Protein AF-W1YB69-F1 (afdb_monomer)

Secondary structure (DSSP, 8-state):
-HHHHHHHHHHHHHHHHHHHHHHHHHHHHHHH----HHHHHHHHHHHHHHTTPPEEEEEEETTEEEEEE----HHHHHHHHHHHHHHH--------

Radius of gyration: 21.54 Å; Cα contacts (8 Å, |Δi|>4): 61; chains: 1; bounding box: 48×40×52 Å

Nearest PDB structures (foldseek):
  1uv7-assembly1_B  TM=9.325E-01  e=8.078E-04  Vibrio cholerae
  2y3m-assembly1_B  TM=7.325E-01  e=3.957E-01  Aggregatibacter actinomycetemcomitans
  3zqq-assembly1_C  TM=2.424E-01  e=2.866E-01  Bacillus phage SF6
  3zqp-assembly1_C  TM=3.281E-01  e=1.042E+00  Bacillus phage SF6
  3zqn-assembly1_I  TM=3.541E-01  e=3.327E+00  Bacillus phage SF6

Solvent-accessible surface area (backbone atoms only — not comparable to full-atom values): 5776 Å² total; per-residue (Å²): 113,66,68,62,53,53,55,51,50,51,51,54,51,53,49,52,51,51,53,62,68,43,43,62,57,53,52,46,52,58,68,66,52,68,79,45,71,67,57,51,54,46,52,53,52,58,49,28,58,77,38,74,42,52,72,75,45,79,45,82,54,88,96,45,76,48,74,43,62,54,97,62,60,68,69,42,51,51,54,39,55,51,46,35,37,78,76,65,70,46,74,83,88,79,88,133

Structure (mmCIF, N/CA/C/O backbone):
data_AF-W1YB69-F1
#
_entry.id   AF-W1YB69-F1
#
loop_
_atom_site.group_PDB
_atom_site.id
_atom_site.type_symbol
_atom_site.label_atom_id
_atom_site.label_alt_id
_atom_site.label_comp_id
_atom_site.label_asym_id
_atom_site.label_entity_id
_atom_site.label_seq_id
_atom_site.pdbx_PDB_ins_code
_atom_site.Cartn_x
_atom_site.Cartn_y
_atom_site.Cartn_z
_atom_site.occupancy
_atom_site.B_iso_or_equiv
_atom_site.auth_seq_id
_atom_site.auth_comp_id
_atom_site.auth_asym_id
_atom_site.auth_atom_id
_atom_site.pdbx_PDB_model_num
ATOM 1 N N . ARG A 1 1 ? -30.978 -25.027 36.720 1.00 63.66 1 ARG A N 1
ATOM 2 C CA . ARG A 1 1 ? -30.582 -25.043 35.284 1.00 63.66 1 ARG A CA 1
ATOM 3 C C . ARG A 1 1 ? -31.112 -23.823 34.525 1.00 63.66 1 ARG A C 1
ATOM 5 O O . ARG A 1 1 ? -30.355 -23.296 33.729 1.00 63.66 1 ARG A O 1
ATOM 12 N N . ILE A 1 2 ? -32.334 -23.349 34.805 1.00 74.44 2 ILE A N 1
ATOM 13 C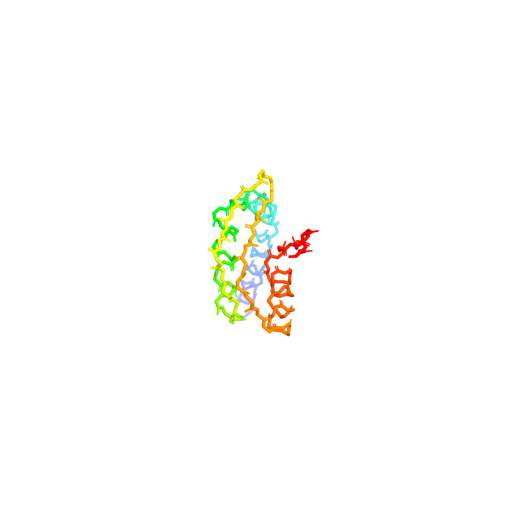 CA . ILE A 1 2 ? -32.910 -22.131 34.196 1.00 74.44 2 ILE A CA 1
ATOM 14 C C . ILE A 1 2 ? -32.119 -20.866 34.587 1.00 74.44 2 ILE A C 1
ATOM 16 O O . ILE A 1 2 ? -31.691 -20.137 33.705 1.00 74.44 2 ILE A O 1
ATOM 20 N N . GLU A 1 3 ? -31.764 -20.694 35.866 1.00 77.94 3 GLU A N 1
ATOM 21 C CA . GLU A 1 3 ? -30.937 -19.555 36.327 1.00 77.94 3 GLU A CA 1
ATOM 22 C C . GLU A 1 3 ? -29.590 -19.423 35.598 1.00 77.94 3 GLU A C 1
ATOM 24 O O . GLU A 1 3 ? -29.179 -18.329 35.221 1.00 77.94 3 GLU A O 1
ATOM 29 N 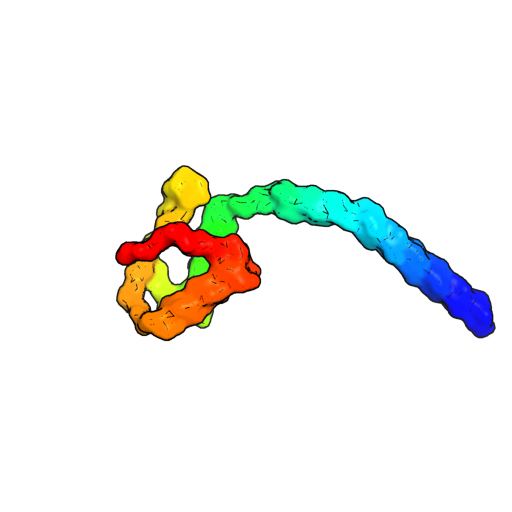N . GLN A 1 4 ? -28.889 -20.536 35.350 1.00 78.88 4 GLN A N 1
ATOM 30 C CA . GLN A 1 4 ? -27.622 -20.505 34.605 1.00 78.88 4 GLN A CA 1
ATOM 31 C C . GLN A 1 4 ? -27.823 -20.042 33.157 1.00 78.88 4 GLN A C 1
ATOM 33 O O . GLN A 1 4 ? -26.985 -19.316 32.623 1.00 78.88 4 GLN A O 1
ATOM 38 N N . GLN A 1 5 ? -28.932 -20.440 32.531 1.00 74.62 5 GLN A N 1
ATOM 39 C CA . GLN A 1 5 ? -29.270 -20.017 31.173 1.00 74.62 5 GLN A CA 1
ATOM 40 C C . GLN A 1 5 ? -29.642 -18.532 31.132 1.00 74.62 5 GLN A C 1
ATOM 42 O O . GLN A 1 5 ? -29.192 -17.826 30.233 1.00 74.62 5 GLN A O 1
ATOM 47 N N . GLU A 1 6 ? -30.379 -18.035 32.127 1.00 81.81 6 GLU A N 1
ATOM 48 C CA . GLU A 1 6 ? -30.716 -16.613 32.251 1.00 81.81 6 GLU A CA 1
ATOM 49 C C . GLU A 1 6 ? -29.472 -15.750 32.465 1.00 81.81 6 GLU A C 1
ATOM 51 O O . GLU A 1 6 ? -29.308 -14.724 31.805 1.00 81.81 6 GLU A O 1
ATOM 56 N N . THR A 1 7 ? -28.545 -16.207 33.308 1.00 89.56 7 THR A N 1
ATOM 57 C CA . THR A 1 7 ? -27.284 -15.494 33.562 1.00 89.56 7 THR A CA 1
ATOM 58 C C . THR A 1 7 ? -26.436 -15.401 32.287 1.00 89.56 7 THR A C 1
ATOM 60 O O . THR A 1 7 ? -25.868 -14.351 31.975 1.00 89.56 7 THR A O 1
ATOM 63 N N . MET A 1 8 ? -26.387 -16.482 31.502 1.00 86.38 8 MET A N 1
ATOM 64 C CA . MET A 1 8 ? -25.663 -16.518 30.230 1.00 86.38 8 MET A CA 1
ATOM 65 C C . MET A 1 8 ? -26.312 -15.614 29.175 1.00 86.38 8 MET A C 1
ATOM 67 O O . MET A 1 8 ? -25.610 -14.889 28.464 1.00 86.38 8 MET A O 1
ATOM 71 N N . LEU A 1 9 ? -27.647 -15.607 29.096 1.00 86.88 9 LEU A N 1
ATOM 72 C CA . LEU A 1 9 ? -28.382 -14.713 28.201 1.00 86.88 9 LEU A CA 1
ATOM 73 C C . LEU A 1 9 ? -28.126 -13.244 28.549 1.00 86.88 9 LEU A C 1
ATOM 75 O O . LEU A 1 9 ? -27.868 -12.432 27.662 1.00 86.88 9 LEU A O 1
ATOM 79 N N . GLN A 1 10 ? -28.148 -12.907 29.839 1.00 89.62 10 GLN A N 1
ATOM 80 C CA . GLN A 1 10 ? -27.868 -11.553 3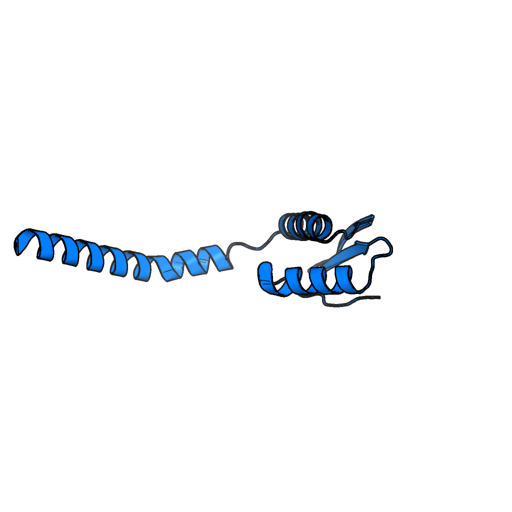0.311 1.00 89.62 10 GLN A CA 1
ATOM 81 C C . GLN A 1 10 ? -26.440 -11.117 29.962 1.00 89.62 10 GLN A C 1
ATOM 83 O O . GLN A 1 10 ? -26.243 -9.990 29.505 1.00 89.62 10 GLN A O 1
ATOM 88 N N . GLN A 1 11 ? -25.454 -12.013 30.084 1.00 84.19 11 GLN A N 1
ATOM 89 C CA . GLN A 1 11 ? -24.086 -11.747 29.628 1.00 84.19 11 GLN A CA 1
ATOM 90 C C . GLN A 1 11 ? -24.009 -11.495 28.117 1.00 84.19 11 GLN A C 1
ATOM 92 O O . GLN A 1 11 ? -23.353 -10.542 27.693 1.00 84.19 11 GLN A O 1
ATOM 97 N N . LEU A 1 12 ? -24.697 -12.301 27.304 1.00 85.06 12 LEU A N 1
ATOM 98 C CA . LEU A 1 12 ? -24.734 -12.140 25.845 1.00 85.06 12 LEU A CA 1
ATOM 99 C C . LEU A 1 12 ? -25.367 -10.809 25.421 1.00 85.06 12 LEU A C 1
ATOM 101 O O . LEU A 1 12 ? -24.849 -10.135 24.525 1.00 85.06 12 LEU A O 1
ATOM 105 N N . VAL A 1 13 ? -26.456 -10.405 26.078 1.00 90.56 13 VAL A N 1
ATOM 106 C CA . VAL A 1 13 ? -27.119 -9.116 25.831 1.00 90.56 13 VAL A CA 1
ATOM 107 C C . VAL A 1 13 ? -26.219 -7.960 26.260 1.00 90.56 13 VAL A C 1
ATOM 109 O O . VAL A 1 13 ? -26.021 -7.021 25.489 1.00 90.56 13 VAL A O 1
ATOM 112 N N . ALA A 1 14 ? -25.606 -8.042 27.443 1.00 87.88 14 ALA A N 1
ATOM 113 C CA . ALA A 1 14 ? -24.679 -7.021 27.926 1.00 87.88 14 ALA A CA 1
ATOM 114 C C . ALA A 1 14 ? -23.468 -6.860 26.993 1.00 87.88 14 ALA A C 1
ATOM 116 O O . ALA A 1 14 ? -23.046 -5.736 26.713 1.00 87.88 14 ALA A O 1
ATOM 117 N N . MET A 1 15 ? -22.941 -7.967 26.463 1.00 78.00 15 MET A N 1
ATOM 118 C CA . MET A 1 15 ? -21.834 -7.945 25.508 1.00 78.00 15 MET A CA 1
ATOM 119 C C . MET A 1 15 ? -22.244 -7.294 24.182 1.00 78.00 15 MET A C 1
ATOM 121 O O . MET A 1 15 ? -21.541 -6.414 23.690 1.00 78.00 15 MET A O 1
ATOM 125 N N . ASN A 1 16 ? -23.404 -7.661 23.628 1.00 84.81 16 ASN A N 1
ATOM 126 C CA . ASN A 1 16 ? -23.912 -7.058 22.392 1.00 84.81 16 ASN A CA 1
ATOM 127 C C . ASN A 1 16 ? -24.155 -5.552 22.537 1.00 84.81 16 ASN A C 1
ATOM 129 O O . ASN A 1 16 ? -23.805 -4.779 21.644 1.00 84.81 16 ASN A O 1
ATOM 133 N N . THR A 1 17 ? -24.703 -5.123 23.673 1.00 89.44 17 THR A N 1
ATOM 134 C CA . THR A 1 17 ? -24.914 -3.703 23.972 1.00 89.44 17 THR A CA 1
ATOM 135 C C . THR A 1 17 ? -23.589 -2.946 24.036 1.00 89.44 17 THR A C 1
ATOM 137 O O . THR A 1 17 ? -23.472 -1.890 23.418 1.00 89.44 17 THR A O 1
ATOM 140 N N . ARG A 1 18 ? -22.566 -3.513 24.693 1.00 82.00 18 ARG A N 1
ATOM 141 C CA . ARG A 1 18 ? -21.215 -2.925 24.754 1.00 82.00 18 ARG A CA 1
ATOM 142 C C . ARG A 1 18 ? -20.555 -2.819 23.380 1.00 82.00 18 ARG A C 1
ATOM 144 O 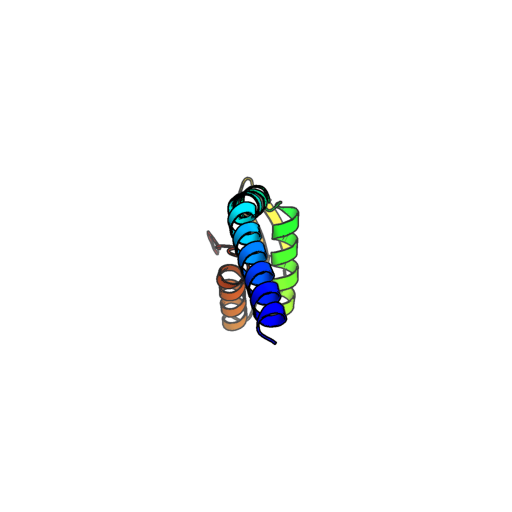O . ARG A 1 18 ? -19.949 -1.798 23.070 1.00 82.00 18 ARG A O 1
ATOM 151 N N . LEU A 1 19 ? -20.686 -3.847 22.542 1.00 81.38 19 LEU A N 1
ATOM 152 C CA . LEU A 1 19 ? -20.147 -3.824 21.179 1.00 81.38 19 LEU A CA 1
ATOM 153 C C . LEU A 1 19 ? -20.837 -2.757 20.320 1.00 81.38 19 LEU A C 1
ATOM 155 O O . LEU A 1 19 ? -20.171 -2.027 19.589 1.00 81.38 19 LEU A O 1
ATOM 159 N N . ARG A 1 20 ? -22.161 -2.616 20.448 1.00 77.88 20 ARG A N 1
ATOM 160 C CA . ARG A 1 20 ? -22.932 -1.580 19.745 1.00 77.88 20 ARG A CA 1
ATOM 161 C C . ARG A 1 20 ? -22.584 -0.167 20.210 1.00 77.88 20 ARG A C 1
ATOM 163 O O . ARG A 1 20 ? -22.496 0.721 19.369 1.00 77.88 20 ARG A O 1
ATOM 170 N N . SER A 1 21 ? -22.364 0.043 21.508 1.00 79.31 21 SER A N 1
ATOM 171 C CA . SER A 1 21 ? -21.986 1.357 22.042 1.00 79.31 21 SER A CA 1
ATOM 172 C C . SER A 1 21 ? -20.543 1.739 21.716 1.00 79.31 21 SER A C 1
ATOM 174 O O . SER A 1 21 ? -20.267 2.915 21.526 1.00 79.31 21 SER A O 1
ATOM 176 N N . ALA A 1 22 ? -19.637 0.760 21.613 1.00 75.69 22 ALA A N 1
ATOM 177 C CA . ALA A 1 22 ? -18.240 0.986 21.239 1.00 75.69 22 ALA A CA 1
ATOM 178 C C . ALA A 1 22 ? -18.029 1.115 19.718 1.00 75.69 22 ALA A C 1
ATOM 180 O O . ALA A 1 22 ? -16.989 1.599 19.282 1.00 75.69 22 ALA A O 1
ATOM 181 N N . ALA A 1 23 ? -18.993 0.699 18.889 1.00 72.06 23 ALA A N 1
ATOM 182 C CA . ALA A 1 23 ? -18.910 0.796 17.431 1.00 72.06 23 ALA A CA 1
ATOM 183 C C . ALA A 1 23 ? -18.566 2.206 16.897 1.00 72.06 23 ALA A C 1
ATOM 185 O O . ALA A 1 23 ? -17.681 2.290 16.044 1.00 72.06 23 ALA A O 1
ATOM 186 N N . PRO A 1 24 ? -19.195 3.310 17.353 1.00 75.94 24 PRO A N 1
ATOM 187 C CA . PRO A 1 24 ? -18.820 4.654 16.915 1.00 75.94 24 PRO A CA 1
ATOM 188 C C . PRO A 1 24 ? -17.394 5.035 17.320 1.00 75.94 24 PRO A C 1
ATOM 190 O O . PRO A 1 24 ? -16.695 5.603 16.490 1.00 75.94 24 PRO A O 1
ATOM 193 N N . ASP A 1 25 ? -16.926 4.656 18.512 1.00 67.62 25 ASP A N 1
ATOM 194 C CA . ASP A 1 25 ? -15.550 4.919 18.957 1.00 67.62 25 ASP A CA 1
ATOM 195 C C . ASP A 1 25 ? -14.525 4.088 18.181 1.00 67.62 25 ASP A C 1
ATOM 197 O O . ASP A 1 25 ? -13.467 4.590 17.818 1.00 67.62 25 ASP A O 1
ATOM 201 N N . ILE A 1 26 ? -14.844 2.834 17.851 1.00 66.75 26 ILE A N 1
ATOM 202 C CA . ILE A 1 26 ? -14.006 1.977 17.000 1.00 66.75 26 ILE A CA 1
ATOM 203 C C . ILE A 1 26 ? -13.954 2.538 15.575 1.00 66.75 26 ILE A C 1
ATOM 205 O O . ILE A 1 26 ? -12.887 2.582 14.963 1.00 66.75 26 ILE A O 1
ATOM 209 N N . MET A 1 27 ? -15.089 2.986 15.033 1.00 65.62 27 MET A N 1
ATOM 210 C CA . MET A 1 27 ? -15.142 3.633 13.722 1.00 65.62 27 MET A CA 1
ATOM 211 C C . MET A 1 27 ? -14.409 4.975 13.724 1.00 65.62 27 MET A C 1
ATOM 213 O O . MET A 1 27 ? -13.709 5.274 12.759 1.00 65.62 27 MET A O 1
ATOM 217 N N . ALA A 1 28 ? -14.529 5.758 14.795 1.00 62.91 28 ALA A N 1
ATOM 218 C CA . ALA A 1 28 ? -13.801 7.003 14.977 1.00 62.91 28 ALA A CA 1
ATOM 219 C C . ALA A 1 28 ? -12.302 6.729 15.098 1.00 62.91 28 ALA A C 1
ATOM 221 O O . ALA A 1 28 ? -11.549 7.303 14.336 1.00 62.91 28 ALA A O 1
ATOM 222 N N . ALA A 1 29 ? -11.856 5.788 15.929 1.00 59.03 29 ALA A N 1
ATOM 223 C CA . ALA A 1 29 ? -10.450 5.402 16.046 1.00 59.03 29 ALA A CA 1
ATOM 224 C C . ALA A 1 29 ? -9.872 4.877 14.722 1.00 59.03 29 ALA A C 1
ATOM 226 O O . ALA A 1 29 ? -8.733 5.185 14.388 1.00 59.03 29 ALA A O 1
ATOM 227 N N . ARG A 1 30 ? -10.663 4.144 13.928 1.00 60.25 30 ARG A N 1
ATOM 228 C CA . ARG A 1 30 ? -10.278 3.721 12.571 1.00 60.25 30 ARG A CA 1
ATOM 229 C C . ARG A 1 30 ? -10.194 4.883 11.582 1.00 60.25 30 ARG A C 1
ATOM 231 O O . ARG A 1 30 ? -9.291 4.891 10.759 1.00 60.25 30 ARG A O 1
ATOM 238 N N . LYS A 1 31 ? -11.107 5.855 11.653 1.00 55.00 31 LYS A N 1
ATOM 239 C CA . LYS A 1 31 ? -11.065 7.075 10.825 1.00 55.00 31 LYS A CA 1
ATOM 240 C C . LYS A 1 31 ? -9.967 8.050 11.264 1.00 55.00 31 LYS A C 1
ATOM 242 O O . LYS A 1 31 ? -9.415 8.749 10.428 1.00 55.00 31 LYS A O 1
ATOM 247 N N . SER A 1 32 ? -9.663 8.078 12.558 1.00 52.66 32 SER A N 1
ATOM 248 C CA . SER A 1 32 ? -8.634 8.899 13.201 1.00 52.66 32 SER A CA 1
ATOM 249 C C . SER A 1 32 ? -7.249 8.259 13.141 1.00 52.66 32 SER A C 1
ATOM 251 O O . SER A 1 32 ? -6.258 8.934 13.409 1.00 52.66 32 SER A O 1
ATOM 253 N N . ALA A 1 33 ? -7.154 6.977 12.775 1.00 57.62 33 ALA A N 1
ATOM 254 C CA . ALA A 1 33 ? -5.913 6.353 12.345 1.00 57.62 33 ALA A CA 1
ATOM 255 C C . ALA A 1 33 ? -5.564 6.884 10.950 1.00 57.62 33 ALA A C 1
ATOM 257 O O . ALA A 1 33 ? -5.676 6.185 9.944 1.00 57.62 33 ALA A O 1
ATOM 258 N N . THR A 1 34 ? -5.165 8.155 10.891 1.00 60.88 34 THR A N 1
ATOM 259 C CA . THR A 1 34 ? -4.503 8.723 9.722 1.00 60.88 34 THR A CA 1
ATOM 260 C C . THR A 1 34 ? -3.307 7.831 9.433 1.00 60.88 34 THR A C 1
ATOM 262 O O . THR A 1 34 ? -2.357 7.792 10.216 1.00 60.88 34 THR A O 1
ATOM 265 N N . THR A 1 35 ? -3.390 7.050 8.357 1.00 70.12 35 THR A N 1
ATOM 266 C CA . THR A 1 35 ? -2.285 6.181 7.963 1.00 70.12 35 THR A CA 1
ATOM 267 C C . THR A 1 35 ? -1.132 7.094 7.590 1.00 70.12 35 THR A C 1
ATOM 269 O O . THR A 1 35 ? -1.242 7.893 6.660 1.00 70.12 35 THR A O 1
ATOM 272 N N . THR A 1 36 ? -0.058 7.053 8.371 1.00 79.50 36 THR A N 1
ATOM 273 C CA . THR A 1 36 ? 1.072 7.945 8.130 1.00 79.50 36 THR A CA 1
ATOM 274 C C . THR A 1 36 ? 1.824 7.488 6.880 1.00 79.50 36 THR A C 1
ATOM 276 O O . THR A 1 36 ? 1.866 6.286 6.596 1.00 79.50 36 THR A O 1
ATOM 279 N N . PRO A 1 37 ? 2.480 8.398 6.146 1.00 80.69 37 PRO A N 1
ATOM 280 C CA . PRO A 1 37 ? 3.312 8.022 5.003 1.00 80.69 37 PRO A CA 1
ATOM 281 C C . PRO A 1 37 ? 4.360 6.944 5.336 1.00 80.69 37 PRO A C 1
ATOM 283 O O . PRO A 1 37 ? 4.609 6.036 4.540 1.00 80.69 37 PRO A O 1
ATOM 286 N N . ALA A 1 38 ? 4.889 6.958 6.564 1.00 80.19 38 ALA A N 1
ATOM 287 C CA . ALA A 1 38 ? 5.793 5.931 7.076 1.00 80.19 38 ALA A CA 1
ATOM 288 C C . ALA A 1 38 ? 5.124 4.549 7.218 1.00 80.19 38 ALA A C 1
ATOM 290 O O . ALA A 1 38 ? 5.729 3.530 6.881 1.00 80.19 38 ALA A O 1
ATOM 291 N N . GLN A 1 39 ? 3.873 4.495 7.692 1.00 83.25 39 GLN A N 1
ATOM 292 C CA . GLN A 1 39 ? 3.104 3.247 7.759 1.00 83.25 39 GLN A CA 1
ATOM 293 C C . GLN A 1 39 ? 2.815 2.701 6.361 1.00 83.25 39 GLN A C 1
ATOM 295 O O . GLN A 1 39 ? 2.996 1.506 6.132 1.00 83.25 39 GLN A O 1
ATOM 300 N N . VAL A 1 40 ? 2.440 3.568 5.416 1.00 85.62 40 VAL A N 1
ATOM 301 C CA . VAL A 1 40 ? 2.221 3.158 4.022 1.00 85.62 40 VAL A CA 1
ATOM 302 C C . VAL A 1 40 ? 3.518 2.635 3.398 1.00 85.62 40 VAL A C 1
ATOM 304 O O . VAL A 1 40 ? 3.525 1.552 2.821 1.00 85.62 40 VAL A O 1
ATOM 307 N N . SER A 1 41 ? 4.637 3.339 3.579 1.00 88.44 41 SER A N 1
ATOM 308 C CA . SER A 1 41 ? 5.951 2.919 3.067 1.00 88.44 41 SER A CA 1
ATOM 309 C C . SER A 1 41 ? 6.378 1.551 3.605 1.00 88.44 41 SER A C 1
ATOM 311 O O . SER A 1 41 ? 6.950 0.738 2.873 1.00 88.44 41 SER A O 1
ATOM 313 N N . ARG A 1 42 ? 6.059 1.265 4.873 1.00 87.19 42 ARG A N 1
ATOM 314 C CA . ARG A 1 42 ? 6.305 -0.044 5.484 1.00 87.19 42 ARG A CA 1
ATOM 315 C C . ARG A 1 42 ? 5.444 -1.136 4.858 1.00 87.19 42 ARG A C 1
ATOM 317 O O . ARG A 1 42 ? 5.983 -2.163 4.474 1.00 87.19 42 ARG A O 1
ATOM 324 N N . VAL A 1 43 ? 4.144 -0.895 4.687 1.00 88.81 43 VAL A N 1
ATOM 325 C CA . VAL A 1 43 ? 3.234 -1.846 4.023 1.00 88.81 43 VAL A CA 1
ATOM 326 C C . VAL A 1 43 ? 3.687 -2.142 2.592 1.00 88.81 43 VAL A C 1
ATOM 328 O O . VAL A 1 43 ? 3.711 -3.304 2.186 1.00 88.81 43 VAL A O 1
ATOM 331 N N . ILE A 1 44 ? 4.095 -1.118 1.839 1.00 90.56 44 ILE A N 1
ATOM 332 C CA . ILE A 1 44 ? 4.644 -1.273 0.485 1.00 90.56 44 ILE A CA 1
ATOM 333 C C . ILE A 1 44 ? 5.898 -2.156 0.523 1.00 90.56 44 ILE A C 1
ATOM 335 O O . ILE A 1 44 ? 5.995 -3.100 -0.253 1.00 90.56 44 ILE A O 1
ATOM 339 N N . SER A 1 45 ? 6.821 -1.897 1.453 1.00 90.25 45 SER A N 1
ATOM 340 C CA . SER A 1 45 ? 8.066 -2.668 1.586 1.00 90.25 45 SER A CA 1
ATOM 341 C C . SER A 1 45 ? 7.820 -4.130 1.962 1.00 90.25 45 SER A C 1
ATOM 343 O O . SER A 1 45 ? 8.325 -5.039 1.300 1.00 90.25 45 SER A O 1
ATOM 345 N N . ASP A 1 46 ? 7.002 -4.358 2.990 1.00 89.81 46 ASP A N 1
ATOM 346 C CA . ASP A 1 46 ? 6.691 -5.694 3.497 1.00 89.81 46 ASP A CA 1
ATOM 347 C C . ASP A 1 46 ? 5.950 -6.513 2.425 1.00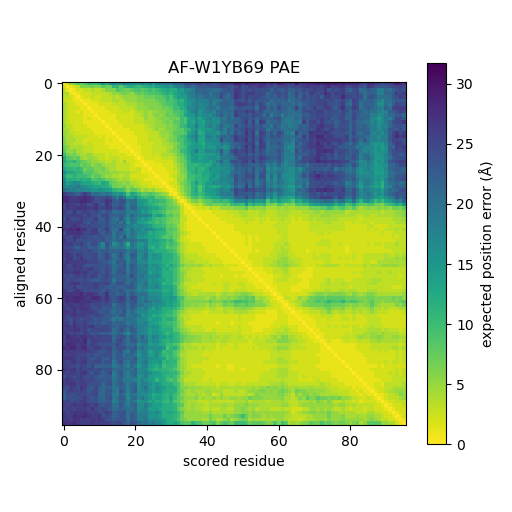 89.81 46 ASP A C 1
ATOM 349 O O . ASP A 1 46 ? 6.321 -7.653 2.140 1.00 89.81 46 ASP A O 1
ATOM 353 N N . SER A 1 47 ? 4.953 -5.916 1.761 1.00 91.75 47 SER A N 1
ATOM 354 C CA . SER A 1 47 ? 4.193 -6.588 0.699 1.00 91.75 47 SER A CA 1
ATOM 355 C C . SER A 1 47 ? 5.027 -6.860 -0.555 1.00 91.75 47 SER A C 1
ATOM 357 O O . SER A 1 47 ? 4.927 -7.952 -1.106 1.00 91.75 47 SER A O 1
ATOM 359 N N . ALA A 1 48 ? 5.887 -5.934 -0.987 1.00 92.12 48 ALA A N 1
ATOM 360 C CA . ALA A 1 48 ? 6.738 -6.143 -2.159 1.00 92.12 48 ALA A CA 1
ATOM 361 C C . ALA A 1 48 ? 7.670 -7.345 -1.965 1.00 92.12 48 ALA A C 1
ATOM 363 O O . ALA A 1 48 ? 7.769 -8.206 -2.842 1.00 92.12 48 ALA A O 1
ATOM 364 N N . SER A 1 49 ? 8.264 -7.465 -0.772 1.00 89.25 49 SER A N 1
ATOM 365 C CA . SER A 1 49 ? 9.140 -8.590 -0.432 1.00 89.25 49 SER A CA 1
ATOM 366 C C . SER A 1 49 ? 8.417 -9.943 -0.491 1.00 89.25 49 SER A C 1
ATOM 368 O O . SER A 1 49 ? 8.972 -10.921 -0.992 1.00 89.25 49 SER A O 1
ATOM 370 N N . ALA A 1 50 ? 7.151 -9.987 -0.063 1.00 89.62 50 ALA A N 1
ATOM 371 C CA . ALA A 1 50 ? 6.323 -11.190 -0.093 1.00 89.62 50 ALA A CA 1
ATOM 372 C C . ALA A 1 50 ? 5.924 -11.621 -1.516 1.00 89.62 50 ALA A C 1
ATOM 374 O O . ALA A 1 50 ? 5.574 -12.780 -1.726 1.00 89.62 50 ALA A O 1
ATOM 375 N N . HIS A 1 51 ? 5.986 -10.701 -2.481 1.00 89.19 51 HIS A N 1
ATOM 376 C CA . HIS A 1 51 ? 5.612 -10.920 -3.878 1.00 89.19 51 HIS A CA 1
ATOM 377 C C . HIS A 1 51 ? 6.816 -10.880 -4.836 1.00 89.19 51 HIS A C 1
ATOM 379 O O . HIS A 1 51 ? 6.638 -10.712 -6.037 1.00 89.19 51 HIS A O 1
ATOM 385 N N . SER A 1 52 ? 8.043 -11.023 -4.318 1.00 90.75 52 SER A N 1
ATOM 386 C CA . SER A 1 52 ? 9.284 -10.999 -5.116 1.00 90.75 52 SER A CA 1
ATOM 387 C C . SER A 1 52 ? 9.490 -9.713 -5.934 1.00 90.75 52 SER A C 1
ATOM 389 O O . SER A 1 52 ? 10.239 -9.700 -6.910 1.00 90.75 52 SER A O 1
ATOM 391 N N . VAL A 1 53 ? 8.872 -8.609 -5.509 1.00 92.19 53 VAL A N 1
ATOM 392 C CA . VAL A 1 53 ? 9.072 -7.279 -6.085 1.00 92.19 53 VAL A CA 1
ATOM 393 C C . VAL A 1 53 ? 10.202 -6.589 -5.326 1.00 92.19 53 VAL A C 1
ATOM 395 O O . VAL A 1 53 ? 10.148 -6.426 -4.106 1.00 92.19 53 VAL A O 1
ATOM 398 N N . VAL A 1 54 ? 11.234 -6.151 -6.045 1.00 92.56 54 VAL A N 1
ATOM 399 C CA . VAL A 1 54 ? 12.364 -5.428 -5.451 1.00 92.56 54 VAL A CA 1
ATOM 400 C C . VAL A 1 54 ? 12.133 -3.928 -5.583 1.00 92.56 54 VAL A C 1
ATOM 402 O O . VAL A 1 54 ? 12.029 -3.394 -6.686 1.00 92.56 54 VAL A O 1
ATOM 405 N N . ILE A 1 55 ? 12.066 -3.235 -4.448 1.00 93.62 55 ILE A N 1
ATOM 406 C CA . ILE A 1 55 ? 11.924 -1.779 -4.396 1.00 93.62 55 ILE A CA 1
ATOM 407 C C . ILE A 1 55 ? 13.309 -1.134 -4.443 1.00 93.62 55 ILE A C 1
ATOM 409 O O . ILE A 1 55 ? 14.136 -1.354 -3.561 1.00 93.62 55 ILE A O 1
ATOM 413 N N . LYS A 1 56 ? 13.535 -0.265 -5.430 1.00 93.56 56 LYS A N 1
ATOM 414 C CA . LYS A 1 56 ? 14.724 0.597 -5.496 1.00 93.56 56 LYS A CA 1
ATOM 415 C C . LYS A 1 56 ? 14.634 1.777 -4.554 1.00 93.56 56 LYS A C 1
ATOM 417 O O . LYS A 1 56 ? 15.634 2.191 -3.972 1.00 93.56 56 LYS A O 1
ATOM 422 N N . ARG A 1 57 ? 13.452 2.389 -4.487 1.00 92.62 57 ARG A N 1
ATOM 423 C CA . ARG A 1 57 ? 13.244 3.632 -3.750 1.00 92.62 57 ARG A CA 1
ATOM 424 C C . ARG A 1 57 ? 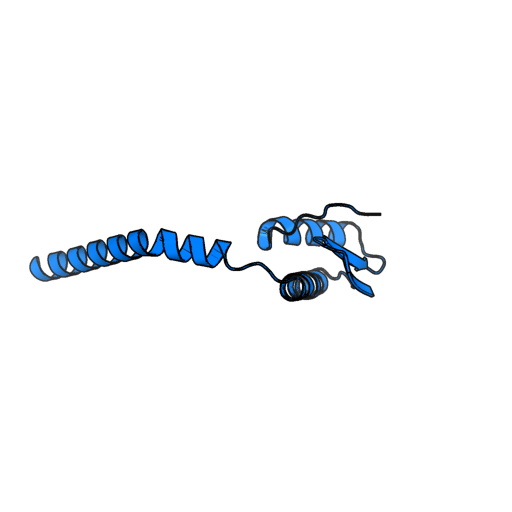11.770 3.833 -3.434 1.00 92.62 57 ARG A C 1
ATOM 426 O O . ARG A 1 57 ? 10.910 3.510 -4.246 1.00 92.62 57 ARG A O 1
ATOM 433 N N . ILE A 1 58 ? 11.515 4.451 -2.287 1.00 91.88 58 ILE A N 1
ATOM 434 C CA . ILE A 1 58 ? 10.226 5.039 -1.927 1.00 91.88 58 ILE A CA 1
ATOM 435 C C . ILE A 1 58 ? 10.461 6.530 -1.679 1.00 91.88 58 ILE A C 1
ATOM 437 O O . ILE A 1 58 ? 11.463 6.906 -1.065 1.00 91.88 58 ILE A O 1
ATOM 441 N N . ALA A 1 59 ? 9.578 7.381 -2.189 1.00 90.62 59 ALA A N 1
ATOM 442 C CA . ALA A 1 59 ? 9.580 8.807 -1.895 1.00 90.62 59 ALA A CA 1
ATOM 443 C C . ALA A 1 59 ? 8.158 9.305 -1.651 1.00 90.62 59 ALA A C 1
ATOM 445 O O . ALA A 1 59 ? 7.227 8.972 -2.381 1.00 90.62 59 ALA A O 1
ATOM 446 N N . GLU A 1 60 ? 8.008 10.146 -0.640 1.00 88.31 60 GLU A N 1
ATOM 447 C CA . GLU A 1 60 ? 6.757 10.832 -0.344 1.00 88.31 60 GLU A CA 1
ATOM 448 C C . GLU A 1 60 ? 6.626 12.056 -1.263 1.00 88.31 60 GLU A C 1
ATOM 450 O O . GLU A 1 60 ? 7.563 12.846 -1.408 1.00 88.31 60 GLU A O 1
ATOM 455 N N . ARG A 1 61 ? 5.468 12.215 -1.910 1.00 82.81 61 ARG A N 1
ATOM 456 C CA . ARG A 1 61 ? 5.157 13.330 -2.811 1.00 82.81 61 ARG A CA 1
ATOM 457 C C . ARG A 1 61 ? 3.775 13.893 -2.480 1.00 82.81 61 ARG A C 1
ATOM 459 O O . ARG A 1 61 ? 2.774 13.549 -3.108 1.00 82.81 61 ARG A O 1
ATOM 466 N N . GLY A 1 62 ? 3.739 14.801 -1.507 1.00 81.50 62 GLY A N 1
ATOM 467 C CA . GLY A 1 62 ? 2.490 15.393 -1.024 1.00 81.50 62 GLY A CA 1
ATOM 468 C C . GLY A 1 62 ? 1.599 14.323 -0.396 1.00 81.50 62 GLY A C 1
ATOM 469 O O . GLY A 1 62 ? 2.010 13.669 0.553 1.00 81.50 62 GLY A O 1
ATOM 470 N N . GLU A 1 63 ? 0.402 14.130 -0.947 1.00 78.81 63 GLU A N 1
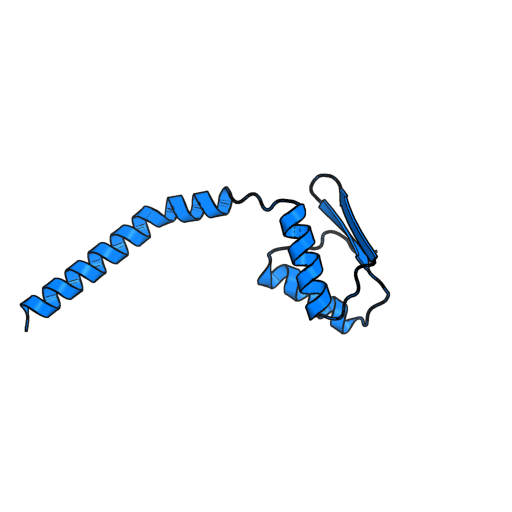ATOM 471 C CA . GLU A 1 63 ? -0.544 13.099 -0.490 1.00 78.81 63 GLU A CA 1
ATOM 472 C C . GLU A 1 63 ? -0.272 11.706 -1.081 1.00 78.81 63 GLU A C 1
ATOM 474 O O . GLU A 1 63 ? -0.883 10.728 -0.660 1.00 78.81 63 GLU A O 1
ATOM 479 N N . ASN A 1 64 ? 0.642 11.598 -2.051 1.00 82.75 64 ASN A N 1
ATOM 480 C CA . ASN A 1 64 ? 0.957 10.346 -2.730 1.00 82.75 64 ASN A CA 1
ATOM 481 C C . ASN A 1 64 ? 2.337 9.821 -2.336 1.00 82.75 64 ASN A C 1
ATOM 483 O O . ASN A 1 64 ? 3.225 10.571 -1.931 1.00 82.75 64 ASN A O 1
ATOM 487 N N . ILE A 1 65 ? 2.542 8.523 -2.539 1.00 87.50 65 ILE A N 1
ATOM 488 C CA . ILE A 1 65 ? 3.850 7.881 -2.429 1.00 87.50 65 ILE A CA 1
ATOM 489 C C . ILE A 1 65 ? 4.264 7.387 -3.808 1.00 87.50 65 ILE A C 1
ATOM 491 O O . ILE A 1 65 ? 3.490 6.738 -4.509 1.00 87.50 65 ILE A O 1
ATOM 495 N N . GLN A 1 66 ? 5.495 7.709 -4.190 1.00 92.31 66 GLN A N 1
ATOM 496 C CA . GLN A 1 66 ? 6.116 7.242 -5.416 1.00 92.31 66 GLN A CA 1
ATOM 497 C C . GLN A 1 66 ? 7.085 6.107 -5.096 1.00 92.31 66 GLN A C 1
ATOM 499 O O . GLN A 1 66 ? 7.924 6.219 -4.199 1.00 92.31 66 GLN A O 1
ATOM 504 N N . VAL A 1 67 ? 6.962 5.013 -5.842 1.00 92.75 67 VAL A N 1
ATOM 505 C CA . VAL A 1 67 ? 7.752 3.798 -5.649 1.00 92.75 67 VAL A CA 1
ATOM 506 C C . VAL A 1 67 ? 8.454 3.474 -6.957 1.00 92.75 67 VAL A C 1
ATOM 508 O O . VAL A 1 67 ? 7.820 3.419 -8.006 1.00 92.75 67 VAL A O 1
ATOM 511 N N . TRP A 1 68 ? 9.762 3.257 -6.888 1.00 95.38 68 TRP A N 1
ATOM 512 C CA . TRP A 1 68 ? 10.554 2.746 -8.001 1.00 95.38 68 TRP A CA 1
ATOM 513 C C . TRP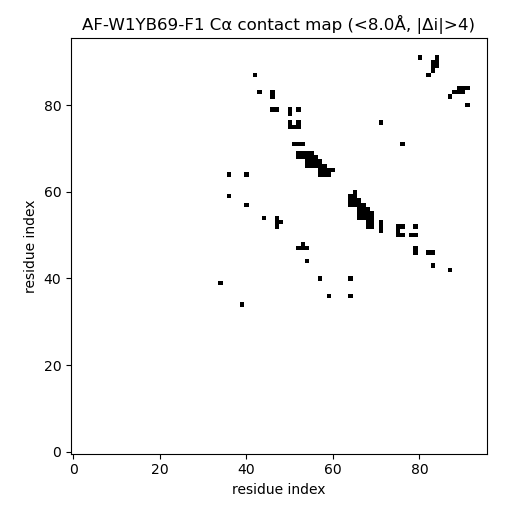 A 1 68 ? 10.890 1.296 -7.710 1.00 95.38 68 TRP A C 1
ATOM 515 O O . TRP A 1 68 ? 11.386 0.989 -6.624 1.00 95.38 68 TRP A O 1
ATOM 525 N N . ILE A 1 69 ? 10.661 0.425 -8.683 1.00 94.06 69 ILE A N 1
ATOM 526 C CA . ILE A 1 69 ? 10.947 -1.005 -8.580 1.00 94.06 69 ILE A CA 1
ATOM 527 C C . ILE A 1 69 ? 11.993 -1.418 -9.614 1.00 94.06 69 ILE A C 1
ATOM 529 O O . ILE A 1 69 ? 12.200 -0.743 -10.625 1.00 94.06 69 ILE A O 1
ATOM 533 N N . ASP A 1 70 ? 12.698 -2.505 -9.333 1.00 93.31 70 ASP A N 1
ATOM 534 C CA . ASP A 1 70 ? 13.466 -3.213 -10.352 1.00 93.31 70 ASP A CA 1
ATOM 535 C C . ASP A 1 70 ? 12.537 -3.902 -11.363 1.00 93.31 70 ASP A C 1
ATOM 537 O O . ASP A 1 70 ? 11.350 -4.099 -11.081 1.00 93.31 70 ASP A O 1
ATOM 541 N N . PRO A 1 71 ? 13.064 -4.288 -12.541 1.00 93.00 71 PRO A N 1
ATOM 542 C CA . PRO A 1 71 ? 12.329 -5.129 -13.471 1.00 93.00 71 PRO A CA 1
ATOM 543 C C . PRO A 1 71 ? 11.804 -6.381 -12.764 1.00 93.00 71 PRO A C 1
ATOM 545 O O . PRO A 1 71 ? 12.556 -7.106 -12.113 1.00 93.00 71 PRO A O 1
ATOM 548 N N . VAL A 1 72 ? 10.508 -6.632 -12.913 1.00 92.75 72 VAL A N 1
ATOM 549 C CA . VAL A 1 72 ? 9.802 -7.740 -12.273 1.00 92.75 72 VAL A CA 1
ATOM 550 C C . VAL A 1 72 ? 8.969 -8.486 -13.309 1.00 92.75 72 VAL A C 1
ATOM 552 O O . VAL A 1 72 ? 8.557 -7.921 -14.326 1.00 92.75 72 VAL A O 1
ATOM 555 N N . VAL A 1 73 ? 8.725 -9.772 -13.069 1.00 93.44 73 VAL A N 1
ATOM 556 C CA . VAL A 1 73 ? 7.829 -10.570 -13.906 1.00 93.44 73 VAL A CA 1
ATOM 557 C C . VAL A 1 73 ? 6.418 -9.986 -13.814 1.00 93.44 73 VAL A C 1
ATOM 559 O O . VAL A 1 73 ? 5.910 -9.718 -12.729 1.00 93.44 73 VAL A O 1
ATOM 562 N N . PHE A 1 74 ? 5.762 -9.809 -14.961 1.00 91.50 74 PHE A N 1
ATOM 563 C CA . PHE A 1 74 ? 4.456 -9.148 -15.045 1.00 91.50 74 PHE A CA 1
ATOM 564 C C . PHE A 1 74 ? 3.392 -9.758 -14.116 1.00 91.50 74 PHE A C 1
ATOM 566 O O . PHE A 1 74 ? 2.634 -9.033 -13.478 1.00 91.50 74 PHE A O 1
ATOM 573 N N . ASN A 1 75 ? 3.360 -11.086 -13.993 1.00 93.06 75 ASN A N 1
ATOM 574 C CA . ASN A 1 75 ? 2.405 -11.767 -13.116 1.00 93.06 75 ASN A CA 1
ATOM 575 C C . ASN A 1 75 ? 2.666 -11.480 -11.631 1.00 93.06 75 ASN A C 1
ATOM 577 O O . ASN A 1 75 ? 1.716 -11.313 -10.870 1.00 93.06 75 ASN A O 1
ATOM 581 N N . ASP A 1 76 ? 3.932 -11.381 -11.224 1.00 92.50 76 ASP A N 1
ATOM 582 C CA . ASP A 1 76 ? 4.301 -11.068 -9.841 1.00 92.50 76 ASP A CA 1
ATOM 583 C C . ASP A 1 76 ? 3.930 -9.620 -9.504 1.00 92.50 76 ASP A C 1
ATOM 585 O O . ASP A 1 76 ? 3.360 -9.358 -8.442 1.00 92.50 76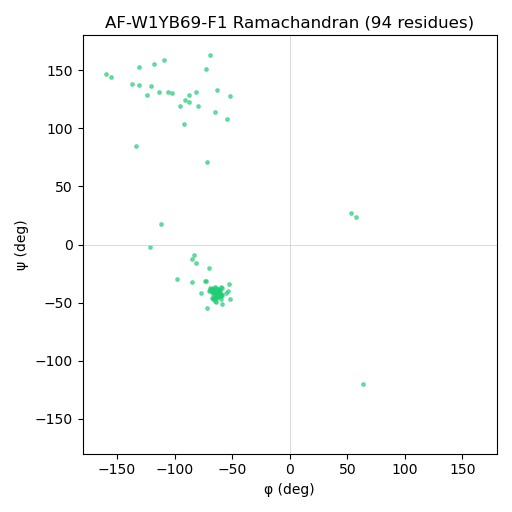 ASP A O 1
ATOM 589 N N . LEU A 1 77 ? 4.128 -8.702 -10.460 1.00 92.62 77 LEU A N 1
ATOM 590 C CA . LEU A 1 77 ? 3.649 -7.323 -10.363 1.00 92.62 77 LEU A CA 1
ATOM 591 C C . LEU A 1 77 ? 2.126 -7.265 -10.200 1.00 92.62 77 LEU A C 1
ATOM 593 O O . LEU A 1 77 ? 1.644 -6.623 -9.272 1.00 92.62 77 LEU A O 1
ATOM 597 N N . LEU A 1 78 ? 1.362 -7.947 -11.059 1.00 93.12 78 LEU A N 1
ATOM 598 C CA . LEU A 1 78 ? -0.103 -7.963 -10.965 1.00 93.12 78 LEU A CA 1
ATOM 599 C C . LEU A 1 78 ? -0.591 -8.529 -9.629 1.00 93.12 78 LEU A C 1
ATOM 601 O O . LEU A 1 78 ? -1.474 -7.948 -8.998 1.00 93.12 78 LEU A O 1
ATOM 605 N N . ASN A 1 79 ? -0.001 -9.634 -9.174 1.00 93.56 79 ASN A N 1
ATOM 606 C CA . ASN A 1 79 ? -0.349 -10.238 -7.892 1.00 93.56 79 ASN A CA 1
ATOM 607 C C . ASN A 1 79 ? -0.068 -9.288 -6.724 1.00 93.56 79 ASN A C 1
ATOM 609 O O . ASN A 1 79 ? -0.863 -9.214 -5.785 1.00 93.56 79 ASN A O 1
ATOM 613 N N . TRP A 1 80 ? 1.040 -8.548 -6.786 1.00 94.06 80 TRP A N 1
ATOM 614 C CA . TRP A 1 80 ? 1.379 -7.554 -5.777 1.00 94.06 80 TRP A CA 1
ATOM 615 C C . TRP A 1 80 ? 0.417 -6.361 -5.787 1.00 94.06 80 TRP A C 1
ATOM 617 O O . TRP A 1 80 ? -0.085 -5.976 -4.732 1.00 94.06 80 TRP A O 1
ATOM 627 N N . LEU A 1 81 ? 0.097 -5.817 -6.966 1.00 92.31 81 LEU A N 1
ATOM 628 C CA . LEU A 1 81 ? -0.858 -4.714 -7.113 1.00 92.31 81 LEU A CA 1
ATOM 629 C C . LEU A 1 81 ? -2.250 -5.088 -6.585 1.00 92.31 81 LEU A C 1
ATOM 631 O O . LEU A 1 81 ? -2.855 -4.309 -5.850 1.00 92.31 81 LEU A O 1
ATOM 635 N N . ASN A 1 82 ? -2.723 -6.301 -6.882 1.00 90.94 82 ASN A N 1
ATOM 636 C CA . ASN A 1 82 ? -3.986 -6.808 -6.342 1.00 90.94 82 ASN A CA 1
ATOM 637 C C . ASN A 1 82 ? -3.938 -6.933 -4.813 1.00 90.94 82 ASN A C 1
ATOM 639 O O . ASN A 1 82 ? -4.886 -6.557 -4.128 1.00 90.94 82 ASN A O 1
ATOM 643 N N . ALA A 1 83 ? -2.819 -7.403 -4.250 1.00 89.19 83 ALA A N 1
ATOM 644 C CA . ALA A 1 83 ? -2.661 -7.497 -2.801 1.00 89.19 83 ALA A CA 1
ATOM 645 C C . ALA A 1 83 ? -2.661 -6.119 -2.114 1.00 89.19 83 ALA A C 1
ATOM 647 O O . ALA A 1 83 ? -3.210 -5.997 -1.016 1.00 89.19 83 ALA A O 1
ATOM 648 N N . LEU A 1 84 ? -2.074 -5.091 -2.741 1.00 90.00 84 LEU A N 1
ATOM 649 C CA . LEU A 1 84 ? -2.098 -3.710 -2.243 1.00 90.00 84 LEU A CA 1
ATOM 650 C C . LEU A 1 84 ? -3.528 -3.164 -2.138 1.00 90.00 84 LEU A C 1
ATOM 652 O O . LEU A 1 84 ? -3.883 -2.589 -1.103 1.00 90.00 84 LEU A O 1
ATOM 656 N N . ASP A 1 85 ? -4.356 -3.400 -3.154 1.00 86.12 85 ASP A N 1
ATOM 657 C CA . ASP A 1 85 ? -5.748 -2.944 -3.164 1.00 86.12 85 ASP A CA 1
ATOM 658 C C . ASP A 1 85 ? -6.618 -3.757 -2.189 1.00 86.12 85 ASP A C 1
ATOM 660 O O . ASP A 1 85 ? -7.210 -3.201 -1.261 1.00 86.12 85 ASP A O 1
ATOM 664 N N . GLU A 1 86 ? -6.625 -5.089 -2.312 1.00 86.44 86 GLU A N 1
ATOM 665 C CA . GLU A 1 86 ? -7.540 -5.957 -1.557 1.00 86.44 86 GLU A CA 1
ATOM 666 C C . GLU A 1 86 ? -7.247 -6.003 -0.052 1.00 86.44 86 GLU A C 1
ATOM 668 O O . GLU A 1 86 ? -8.174 -6.062 0.761 1.00 86.44 86 GLU A O 1
ATOM 673 N N . LYS A 1 87 ? -5.967 -6.011 0.345 1.00 82.38 87 LYS A N 1
ATOM 674 C CA . LYS A 1 87 ? -5.578 -6.220 1.753 1.00 82.38 87 LYS A CA 1
ATOM 675 C C . LYS A 1 87 ? -5.287 -4.927 2.496 1.00 82.38 87 LYS A C 1
ATOM 677 O O . LYS A 1 87 ? -5.466 -4.879 3.714 1.00 82.38 87 LYS A O 1
ATOM 682 N N . TYR A 1 88 ? -4.821 -3.903 1.786 1.00 80.88 88 TYR A N 1
ATOM 683 C CA . TYR A 1 88 ? -4.313 -2.677 2.402 1.00 80.88 88 TYR A CA 1
ATOM 684 C C . TYR A 1 88 ? -5.065 -1.419 1.959 1.00 80.88 88 TYR A C 1
ATOM 686 O O . TYR A 1 88 ? -4.771 -0.343 2.477 1.00 80.88 88 TYR A O 1
ATOM 694 N N . ALA A 1 89 ? -6.047 -1.545 1.054 1.00 82.69 89 ALA A N 1
ATOM 695 C CA . ALA A 1 89 ? -6.797 -0.429 0.474 1.00 82.69 89 ALA A CA 1
ATOM 696 C C . ALA A 1 89 ? -5.888 0.652 -0.148 1.00 82.69 89 ALA A C 1
ATOM 698 O O . ALA A 1 89 ? -6.249 1.833 -0.209 1.00 82.69 89 ALA A O 1
ATOM 699 N N . LEU A 1 90 ? -4.694 0.249 -0.598 1.00 83.62 90 LEU A N 1
ATOM 700 C CA . LEU A 1 90 ? -3.722 1.111 -1.256 1.00 83.62 90 LEU A CA 1
ATOM 701 C C . LEU A 1 90 ? -3.953 1.044 -2.760 1.00 83.62 90 LEU A C 1
ATOM 703 O O . LEU A 1 90 ? -3.569 0.085 -3.425 1.00 83.62 90 LEU A O 1
ATOM 707 N N . ARG A 1 91 ? -4.572 2.096 -3.298 1.00 83.56 91 ARG A N 1
ATOM 708 C CA . ARG A 1 91 ? -4.827 2.213 -4.734 1.00 83.56 91 ARG A CA 1
ATOM 709 C C . ARG A 1 91 ? -3.646 2.844 -5.446 1.00 83.56 91 ARG A C 1
ATOM 711 O O . ARG A 1 91 ? -3.191 3.925 -5.078 1.00 83.56 91 ARG A O 1
ATOM 718 N N . VAL A 1 92 ? -3.194 2.187 -6.507 1.00 86.38 92 VAL A N 1
ATOM 719 C CA . VAL A 1 92 ? -2.172 2.737 -7.393 1.00 86.38 92 VAL A CA 1
ATOM 720 C C . VAL A 1 92 ? -2.823 3.728 -8.349 1.00 86.38 92 VAL A C 1
ATOM 722 O O . VAL A 1 92 ? -3.736 3.384 -9.094 1.00 86.38 92 VAL A O 1
ATOM 725 N N . THR A 1 93 ? -2.377 4.979 -8.290 1.00 86.44 93 THR A N 1
ATOM 726 C CA . THR A 1 93 ? -2.944 6.084 -9.076 1.00 86.44 93 THR A CA 1
ATOM 727 C C . THR A 1 93 ? -2.354 6.168 -10.479 1.00 86.44 93 THR A C 1
ATOM 729 O O . THR A 1 93 ? -3.053 6.559 -11.410 1.00 86.44 93 THR A O 1
ATOM 732 N N . GLN A 1 94 ? -1.083 5.796 -10.638 1.00 85.94 94 GLN A N 1
ATOM 733 C CA . GLN A 1 94 ? -0.369 5.823 -11.910 1.00 85.94 94 GLN A CA 1
ATOM 734 C C . GLN A 1 94 ? 0.786 4.811 -11.897 1.00 85.94 94 GLN A C 1
ATOM 736 O O . GLN A 1 94 ? 1.441 4.632 -10.869 1.00 85.94 94 GLN A O 1
ATOM 741 N N . ILE A 1 95 ? 1.041 4.187 -13.049 1.00 86.56 95 ILE A N 1
ATOM 742 C CA . ILE A 1 95 ? 2.215 3.354 -13.344 1.00 86.56 95 ILE A CA 1
ATOM 743 C C . ILE A 1 95 ? 2.776 3.842 -14.685 1.00 86.56 95 ILE A C 1
ATOM 745 O O . ILE A 1 95 ? 1.991 4.130 -15.590 1.00 86.56 95 ILE A O 1
ATOM 749 N N . ASP A 1 96 ? 4.098 3.961 -14.779 1.00 81.62 96 ASP A N 1
ATOM 750 C CA . ASP A 1 96 ? 4.867 4.326 -15.977 1.00 81.62 96 ASP A CA 1
ATOM 751 C C . ASP A 1 96 ? 6.120 3.437 -16.047 1.00 81.62 96 ASP A C 1
ATOM 753 O O . ASP A 1 96 ? 6.650 3.115 -14.952 1.00 81.62 96 ASP A O 1
#

InterPro domains:
  IPR007690 Type II secretion system protein GspM [PF04612] (1-96)
  IPR023229 Type II secretion system protein GspM, periplasmic domain superfamily [SSF103054] (40-96)

Mean predicted aligned error: 11.24 Å

Organism: NCBI:txid408170

Sequence (96 aa):
RIEQQETMLQQLVAMNTRLRSAAPDIMAARKSATTTPAQVSRVISDSASAHSVVIKRIAERGENIQVWIDPVVFNDLLNWLNALDEKYALRVTQID

Foldseek 3Di:
DVVVVVVVVVVVVVVVVVCVVCVVVVVVVVVVPPCDPVNVVVVLVVLCVVLVWAWPDWDDDPVDIDTDTDDDDPVSVVVSQVCCCPPVVHHDPDDD

pLDDT: mean 83.69, std 9.97, range [52.66, 95.38]